Protein AF-A0A7C5HQX7-F1 (afdb_monomer)

Secondary structure (DSSP, 8-state):
-EEEEEEEESSSSEEEEEEEEE---S--SSSS----EEEEEEEEEE-SSEEEEEEEEEEE-TT--S---EEEEEEEE---

Sequence (80 aa):
MGMLGYRIDVSKKHSLFAELIHTSSALDLSEEEDLTGYMCFGLRFRGDTISWEIGGFRPYASDTSELLFFPIIKATVMLK

Mean predicted aligned error: 8.69 Å

Nearest PDB structures (foldseek):
  4pn0-assembly2_C  TM=4.991E-01  e=3.513E+00  Schizosaccharomyces pombe
  4xzv-assembly2_D  TM=2.825E-01  e=8.065E+00  Homo sapiens

pLDDT: mean 79.43, std 16.25, range [44.72, 96.31]

Solvent-accessible surface area (backbone atoms only — not comparable to full-atom values): 4676 Å² total; per-residue (Å²): 109,53,74,54,74,50,73,47,73,81,48,100,42,36,30,43,40,40,34,44,38,41,50,77,59,97,72,73,88,53,102,57,96,59,74,39,31,36,39,34,41,36,42,33,42,50,56,94,51,44,30,40,37,44,35,33,38,27,74,44,46,93,80,64,86,64,93,61,72,45,80,44,78,47,80,45,75,56,81,132

Structure (mmCIF, N/CA/C/O backbone):
data_AF-A0A7C5HQX7-F1
#
_entry.id   AF-A0A7C5HQX7-F1
#
loop_
_atom_site.group_PDB
_atom_site.id
_atom_site.type_symbol
_atom_site.label_atom_id
_atom_site.label_alt_id
_atom_site.label_comp_id
_atom_site.label_asym_id
_atom_site.label_entity_id
_atom_site.label_seq_id
_atom_site.pdbx_PDB_ins_code
_atom_site.Cartn_x
_atom_site.Cartn_y
_atom_site.Cartn_z
_atom_site.occupancy
_atom_site.B_iso_or_equiv
_atom_site.auth_seq_id
_atom_site.auth_comp_id
_atom_site.auth_asym_id
_atom_site.auth_atom_id
_atom_site.pdbx_PDB_model_num
ATOM 1 N N . MET A 1 1 ? 15.861 -10.451 -6.087 1.00 58.28 1 MET A N 1
ATOM 2 C CA . MET A 1 1 ? 14.555 -9.796 -5.849 1.00 58.28 1 MET A CA 1
ATOM 3 C C . MET A 1 1 ? 14.664 -8.927 -4.607 1.00 58.28 1 MET A C 1
ATOM 5 O O . MET A 1 1 ? 14.968 -9.452 -3.542 1.00 58.28 1 MET A O 1
ATOM 9 N N . GLY A 1 2 ? 14.510 -7.612 -4.758 1.00 68.44 2 GLY A N 1
ATOM 10 C CA . GLY A 1 2 ? 14.634 -6.637 -3.669 1.00 68.44 2 GLY A CA 1
ATOM 11 C C . GLY A 1 2 ? 13.379 -5.777 -3.581 1.00 68.44 2 GLY A C 1
ATOM 12 O O . GLY A 1 2 ? 12.794 -5.443 -4.607 1.00 68.44 2 GLY A O 1
ATOM 13 N N . MET A 1 3 ? 12.949 -5.439 -2.368 1.00 79.38 3 MET A N 1
ATOM 14 C CA . MET A 1 3 ? 11.779 -4.595 -2.131 1.00 79.38 3 MET A CA 1
ATOM 15 C C . MET A 1 3 ? 12.151 -3.491 -1.149 1.00 79.38 3 MET A C 1
ATOM 17 O O . MET A 1 3 ? 12.644 -3.775 -0.058 1.00 79.38 3 MET A O 1
ATOM 21 N N . LEU A 1 4 ? 11.896 -2.243 -1.536 1.00 86.88 4 LEU A N 1
ATOM 22 C CA . LEU A 1 4 ? 12.036 -1.074 -0.681 1.00 86.88 4 LEU A CA 1
ATOM 23 C C . LEU A 1 4 ? 10.668 -0.419 -0.526 1.00 86.88 4 LEU A C 1
ATOM 25 O O . LEU A 1 4 ? 10.095 0.068 -1.493 1.00 86.88 4 LEU A O 1
ATOM 29 N N . GLY A 1 5 ? 10.144 -0.408 0.694 1.00 89.50 5 GLY A N 1
ATOM 30 C CA . GLY A 1 5 ? 8.856 0.200 1.009 1.00 89.50 5 GLY A CA 1
ATOM 31 C C . GLY A 1 5 ? 9.003 1.346 1.996 1.00 89.50 5 GLY A C 1
ATOM 32 O O . GLY A 1 5 ? 9.808 1.277 2.924 1.00 89.50 5 GLY A O 1
ATOM 33 N N . TYR A 1 6 ? 8.185 2.379 1.826 1.00 92.62 6 TYR A N 1
ATOM 34 C CA . TYR A 1 6 ? 8.003 3.439 2.804 1.00 92.62 6 TYR A CA 1
ATOM 35 C C . TYR A 1 6 ? 6.522 3.629 3.120 1.00 92.62 6 TYR A C 1
ATOM 37 O O . TYR A 1 6 ? 5.661 3.572 2.240 1.00 92.62 6 TYR A O 1
ATOM 45 N N . ARG A 1 7 ? 6.221 3.868 4.398 1.00 93.69 7 ARG A N 1
ATOM 46 C CA . ARG A 1 7 ? 4.865 4.130 4.878 1.00 93.69 7 ARG A CA 1
ATOM 47 C C . ARG A 1 7 ? 4.870 5.322 5.817 1.00 93.69 7 ARG A C 1
ATOM 49 O O . ARG A 1 7 ? 5.655 5.361 6.760 1.00 93.69 7 ARG A O 1
ATOM 56 N N . ILE A 1 8 ? 3.943 6.243 5.587 1.00 95.69 8 ILE A N 1
ATOM 57 C CA . ILE A 1 8 ? 3.680 7.374 6.474 1.00 95.69 8 ILE A CA 1
ATOM 58 C C . ILE A 1 8 ? 2.315 7.166 7.112 1.00 95.69 8 ILE A C 1
ATOM 60 O O . ILE A 1 8 ? 1.298 7.093 6.421 1.00 95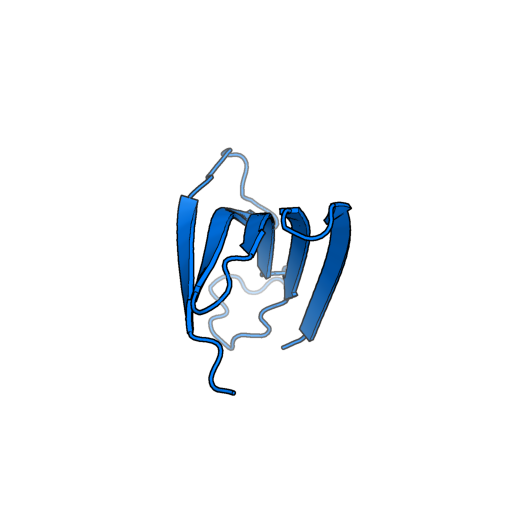.69 8 ILE A O 1
ATOM 64 N N . ASP A 1 9 ? 2.288 7.100 8.438 1.00 95.81 9 ASP A N 1
ATOM 65 C CA . ASP A 1 9 ? 1.047 7.042 9.199 1.00 95.81 9 ASP A CA 1
ATOM 66 C C . ASP A 1 9 ? 0.519 8.474 9.385 1.00 95.81 9 ASP A C 1
ATOM 68 O O . ASP A 1 9 ? 1.039 9.253 10.179 1.00 95.81 9 ASP A O 1
ATOM 72 N N . VAL A 1 10 ? -0.510 8.834 8.613 1.00 94.44 10 VAL A N 1
ATO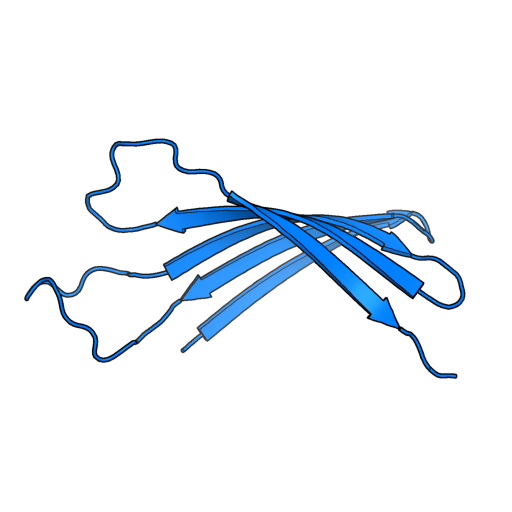M 73 C CA . VAL A 1 10 ? -1.140 10.170 8.645 1.00 94.44 10 VAL A CA 1
ATOM 74 C C . VAL A 1 10 ? -2.090 10.289 9.841 1.00 94.44 10 VAL A C 1
ATOM 76 O O . VAL A 1 10 ? -2.330 11.369 10.373 1.00 94.44 10 VAL A O 1
ATOM 79 N N . SER A 1 11 ? -2.650 9.162 10.289 1.00 94.50 11 SER A N 1
ATOM 80 C CA . SER A 1 11 ? -3.466 9.068 11.500 1.00 94.50 11 SER A CA 1
ATOM 81 C C . SER A 1 11 ? -3.422 7.648 12.072 1.00 94.50 11 SER A C 1
ATOM 83 O O . SER A 1 11 ? -2.890 6.732 11.452 1.00 94.50 11 SER A O 1
ATOM 85 N N . LYS A 1 12 ? -4.084 7.414 13.215 1.00 90.56 12 LYS A N 1
ATOM 86 C CA . LYS A 1 12 ? -4.223 6.064 13.800 1.00 90.56 12 LYS A CA 1
ATOM 87 C C . LYS A 1 12 ? -4.891 5.042 12.864 1.00 90.56 12 LYS A C 1
ATOM 89 O O . LYS A 1 12 ? -4.696 3.843 13.050 1.00 90.56 12 LYS A O 1
ATOM 94 N N . LYS A 1 13 ? -5.703 5.503 11.904 1.00 93.81 13 LYS A N 1
ATOM 95 C CA . LYS A 1 13 ? -6.492 4.647 11.001 1.00 93.81 13 LYS A CA 1
ATOM 96 C C . LYS A 1 13 ? -6.111 4.770 9.525 1.00 93.81 13 LYS A C 1
ATOM 98 O O . LYS A 1 13 ? -6.624 3.995 8.726 1.00 93.81 13 LYS A O 1
ATOM 103 N N . HIS A 1 14 ? -5.232 5.7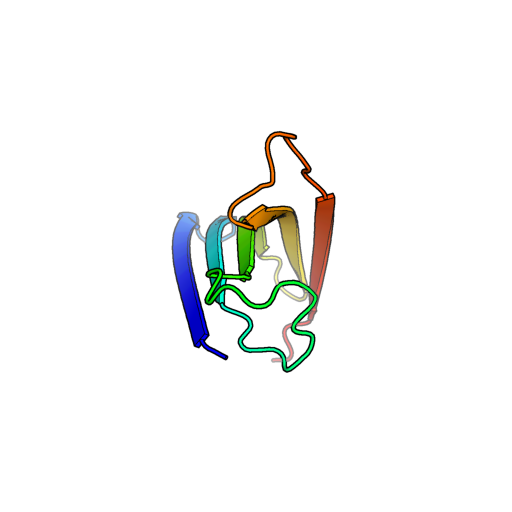02 9.161 1.00 95.31 14 HIS A N 1
ATOM 104 C CA . HIS A 1 14 ? -4.909 5.988 7.763 1.00 95.31 14 HIS A CA 1
ATOM 105 C C . HIS A 1 14 ? -3.407 6.106 7.561 1.00 95.31 14 HIS A C 1
ATOM 107 O O . HIS A 1 14 ? -2.749 6.853 8.292 1.00 95.31 14 HIS A O 1
ATOM 113 N N . SER A 1 15 ? -2.904 5.440 6.527 1.00 96.31 15 SER A N 1
ATOM 114 C CA . SER A 1 15 ? -1.500 5.511 6.133 1.00 96.31 15 SER A CA 1
ATOM 115 C C . SER A 1 15 ? -1.373 5.671 4.624 1.00 96.31 15 SER A C 1
ATOM 117 O O . SER A 1 15 ? -2.160 5.106 3.869 1.00 96.31 15 SER A O 1
ATOM 119 N N . LEU A 1 16 ? -0.360 6.410 4.191 1.00 95.31 16 LEU A N 1
ATOM 120 C CA . LEU A 1 16 ? 0.106 6.428 2.809 1.00 95.31 16 LEU A CA 1
ATOM 121 C C . LEU A 1 16 ? 1.254 5.433 2.676 1.00 95.31 16 LEU A C 1
ATOM 123 O O . LEU A 1 16 ? 2.101 5.367 3.569 1.00 95.31 16 LEU A O 1
ATOM 127 N N . PHE A 1 17 ? 1.296 4.678 1.584 1.00 92.75 17 PHE A N 1
ATOM 128 C CA . PHE A 1 17 ? 2.403 3.770 1.296 1.00 92.75 17 PHE A CA 1
ATOM 129 C C . PHE A 1 17 ? 2.927 3.962 -0.124 1.00 92.75 17 PHE A C 1
ATOM 131 O O . PHE A 1 17 ? 2.173 4.305 -1.037 1.00 92.75 17 PHE A O 1
ATOM 138 N N . ALA A 1 18 ? 4.224 3.721 -0.281 1.00 91.50 18 ALA A N 1
ATOM 139 C CA . ALA A 1 18 ? 4.903 3.603 -1.558 1.00 91.50 18 ALA A CA 1
ATOM 140 C C . ALA A 1 18 ? 5.895 2.439 -1.477 1.00 91.50 18 ALA A C 1
ATOM 142 O O . ALA A 1 18 ? 6.661 2.344 -0.519 1.00 91.50 18 ALA A O 1
ATOM 143 N N . GLU A 1 19 ? 5.880 1.549 -2.460 1.00 88.81 19 GLU A N 1
ATOM 144 C CA . GLU A 1 19 ? 6.745 0.373 -2.520 1.00 88.81 19 GLU A CA 1
ATOM 145 C C . GLU A 1 19 ? 7.410 0.306 -3.890 1.00 88.81 19 GLU A C 1
ATOM 147 O O . GLU A 1 19 ? 6.750 0.398 -4.919 1.00 88.81 19 GLU A O 1
ATOM 152 N N . LEU A 1 20 ? 8.726 0.146 -3.900 1.00 86.31 20 LEU A N 1
ATOM 153 C CA . LEU A 1 20 ? 9.527 -0.129 -5.078 1.00 86.31 20 LEU A CA 1
ATOM 154 C C . LEU A 1 20 ? 9.933 -1.598 -5.027 1.00 86.31 20 LEU A C 1
ATOM 156 O O . LEU A 1 20 ? 10.622 -2.026 -4.097 1.00 86.31 20 LEU A O 1
ATOM 160 N N . ILE A 1 21 ? 9.502 -2.373 -6.016 1.00 85.19 21 ILE A N 1
ATOM 161 C CA . ILE A 1 21 ? 9.811 -3.795 -6.109 1.00 85.19 21 ILE A CA 1
ATOM 162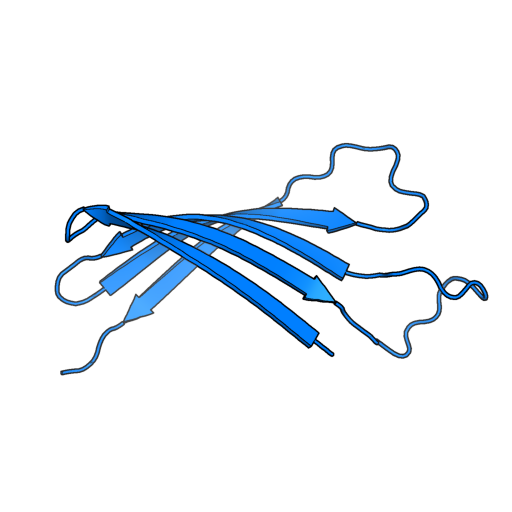 C C . ILE A 1 21 ? 10.654 -4.020 -7.352 1.00 85.19 21 ILE A C 1
ATOM 164 O O . ILE A 1 21 ? 10.206 -3.799 -8.475 1.00 85.19 21 ILE A O 1
ATOM 168 N N . HIS A 1 22 ? 11.879 -4.488 -7.128 1.00 81.69 22 HIS A N 1
ATOM 169 C CA . HIS A 1 22 ? 12.794 -4.880 -8.182 1.00 81.69 22 HIS A CA 1
ATOM 170 C C . HIS A 1 22 ? 12.737 -6.394 -8.383 1.00 81.69 22 HIS A C 1
ATOM 172 O O . HIS A 1 22 ? 13.059 -7.192 -7.485 1.00 81.69 22 HIS A O 1
ATOM 178 N N . THR A 1 23 ? 12.328 -6.788 -9.584 1.00 71.62 23 THR A N 1
ATOM 179 C CA . THR A 1 23 ? 12.200 -8.184 -9.976 1.00 71.62 23 THR A CA 1
ATOM 180 C C . THR A 1 23 ? 13.391 -8.576 -10.830 1.00 71.62 23 THR A C 1
ATOM 182 O O . THR A 1 23 ? 13.430 -8.302 -12.0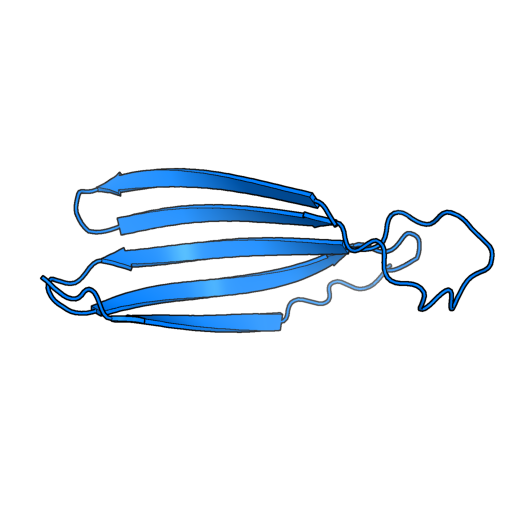17 1.00 71.62 23 THR A O 1
ATOM 185 N N . SER A 1 24 ? 14.342 -9.287 -10.236 1.00 61.38 24 SER A N 1
ATOM 186 C CA . SER A 1 24 ? 15.333 -10.054 -10.989 1.00 61.38 24 SER A CA 1
ATOM 187 C C . SER A 1 24 ? 14.665 -11.366 -11.419 1.00 61.38 24 SER A C 1
ATOM 189 O O . SER A 1 24 ? 14.785 -12.368 -10.709 1.00 61.38 24 SER A O 1
ATOM 191 N N . SER A 1 25 ? 13.834 -11.359 -12.458 1.00 52.94 25 SER A N 1
ATOM 192 C CA . SER A 1 25 ? 13.278 -12.611 -12.982 1.00 52.94 25 SER A CA 1
ATOM 193 C C . SER A 1 25 ? 13.988 -12.973 -14.271 1.00 52.94 25 SER A C 1
ATOM 195 O O . SER A 1 25 ? 14.136 -12.125 -15.137 1.00 52.94 25 SER A O 1
ATOM 197 N N . ALA A 1 26 ? 14.370 -14.245 -14.384 1.00 47.81 26 ALA A N 1
ATOM 198 C CA . ALA A 1 26 ? 14.980 -14.911 -15.537 1.00 47.81 26 ALA A CA 1
ATOM 199 C C . ALA A 1 26 ? 14.075 -14.967 -16.795 1.00 47.81 26 ALA A C 1
ATOM 201 O O . ALA A 1 26 ? 14.188 -15.873 -17.615 1.00 47.81 26 ALA A O 1
ATOM 202 N N . LEU A 1 27 ? 13.136 -14.029 -16.912 1.00 47.50 27 LEU A N 1
ATOM 203 C CA . LEU A 1 27 ? 12.371 -13.718 -18.110 1.00 47.50 27 LEU A CA 1
ATOM 204 C C . LEU A 1 27 ? 13.056 -12.516 -18.773 1.00 47.50 27 LEU A C 1
ATOM 206 O O . LEU A 1 27 ? 12.475 -11.437 -18.864 1.00 47.50 27 LEU A O 1
ATOM 210 N N . ASP A 1 28 ? 14.309 -12.724 -19.188 1.00 44.72 28 ASP A N 1
ATOM 211 C CA . ASP A 1 28 ? 14.975 -11.891 -20.189 1.00 44.72 28 ASP A CA 1
ATOM 212 C C . ASP A 1 28 ? 14.121 -11.954 -21.461 1.00 44.72 28 ASP A C 1
ATOM 214 O O . ASP A 1 28 ? 14.172 -12.918 -22.225 1.00 44.72 28 ASP A O 1
ATOM 218 N N . LEU A 1 29 ? 13.265 -10.955 -21.658 1.00 50.75 29 LEU A N 1
ATOM 219 C CA . LEU A 1 29 ? 12.674 -10.668 -22.967 1.00 50.75 29 LEU A CA 1
ATOM 220 C C . LEU A 1 29 ? 13.394 -9.507 -23.672 1.00 50.75 29 LEU A C 1
ATOM 222 O O . LEU A 1 29 ? 13.004 -9.141 -24.778 1.00 50.75 29 LEU A O 1
ATOM 226 N N . SER A 1 30 ? 14.472 -8.986 -23.085 1.00 45.91 30 SER A N 1
ATOM 227 C CA . SER A 1 30 ? 15.453 -8.124 -23.742 1.00 45.91 30 SER A CA 1
ATOM 228 C C . SER A 1 30 ? 16.847 -8.464 -23.208 1.00 45.91 30 SER A C 1
ATOM 230 O O . SER A 1 30 ? 17.036 -8.602 -22.008 1.00 45.91 30 SER A O 1
ATOM 232 N N . GLU A 1 31 ? 17.819 -8.635 -24.107 1.00 47.75 31 GLU A N 1
ATOM 233 C CA . GLU A 1 31 ? 19.238 -8.916 -23.804 1.00 47.75 31 GLU A CA 1
ATOM 234 C C . GLU A 1 31 ? 19.985 -7.707 -23.198 1.00 47.75 31 GLU A C 1
ATOM 236 O O . GLU A 1 31 ? 21.215 -7.672 -23.172 1.00 47.75 31 GLU A O 1
ATOM 241 N N . GLU A 1 32 ? 19.259 -6.700 -22.720 1.00 49.19 32 GLU A N 1
ATOM 242 C CA . GLU A 1 32 ? 19.820 -5.532 -22.052 1.00 49.19 32 GLU A CA 1
ATOM 243 C C . GLU A 1 32 ? 19.500 -5.644 -20.562 1.00 49.19 32 GLU A C 1
ATOM 245 O O . GLU A 1 32 ? 18.410 -6.075 -20.196 1.00 49.19 32 GLU A O 1
ATOM 250 N N . GLU A 1 33 ? 20.460 -5.301 -19.698 1.00 49.88 33 GLU A N 1
ATOM 251 C CA . GLU A 1 33 ? 20.348 -5.295 -18.230 1.00 49.88 33 GLU A CA 1
ATOM 252 C C . GLU A 1 33 ? 19.336 -4.236 -17.741 1.00 49.88 33 GLU A C 1
ATOM 254 O O . GLU A 1 33 ? 19.645 -3.329 -16.966 1.00 49.88 33 GLU A O 1
ATOM 259 N N . ASP A 1 34 ? 18.104 -4.321 -18.225 1.00 54.09 34 ASP A N 1
ATOM 260 C CA . ASP A 1 34 ? 17.041 -3.390 -17.949 1.00 54.09 34 ASP A CA 1
ATOM 261 C C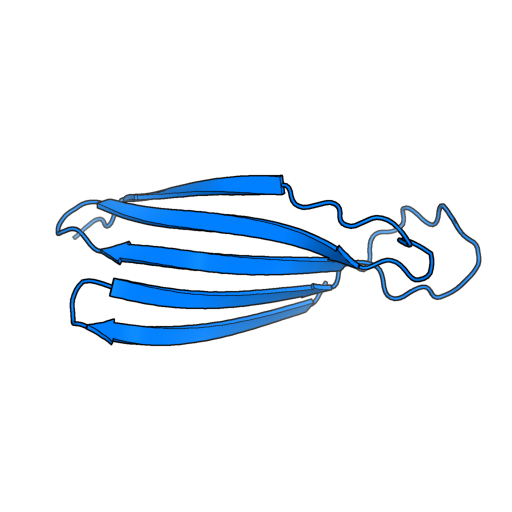 . ASP A 1 34 ? 16.554 -3.618 -16.523 1.00 54.09 34 ASP A C 1
ATOM 263 O O . ASP A 1 34 ? 16.123 -4.707 -16.128 1.00 54.09 34 ASP A O 1
ATOM 267 N N . LEU A 1 35 ? 16.619 -2.554 -15.725 1.00 55.81 35 LEU A N 1
ATOM 268 C CA . LEU A 1 35 ? 16.040 -2.487 -14.390 1.00 55.81 35 LEU A CA 1
ATOM 269 C C . LEU A 1 35 ? 14.525 -2.702 -14.488 1.00 55.81 35 LEU A C 1
ATOM 271 O O . LEU A 1 35 ? 13.751 -1.751 -14.555 1.00 55.81 35 LEU A O 1
ATOM 275 N N . THR A 1 36 ? 14.100 -3.960 -14.468 1.00 70.81 36 THR A N 1
ATOM 276 C CA . THR A 1 36 ? 12.692 -4.341 -14.497 1.00 70.81 36 THR A CA 1
ATOM 277 C C . THR A 1 36 ? 12.130 -4.400 -13.080 1.00 70.81 36 THR A C 1
ATOM 279 O O . THR A 1 36 ? 12.749 -4.880 -12.117 1.00 70.81 36 THR A O 1
ATOM 282 N N . GLY A 1 37 ? 10.938 -3.841 -12.915 1.00 79.19 37 GLY A N 1
ATOM 283 C CA . GLY A 1 37 ? 10.258 -3.812 -11.632 1.00 79.19 37 GLY A CA 1
ATOM 284 C C . GLY A 1 37 ? 8.936 -3.070 -11.693 1.00 79.19 37 GLY A C 1
ATOM 285 O O . GLY A 1 37 ? 8.439 -2.695 -12.756 1.00 79.19 37 GLY A O 1
ATOM 286 N N . TYR A 1 38 ? 8.344 -2.859 -10.525 1.00 83.56 38 TYR A N 1
ATOM 287 C CA . TYR A 1 38 ? 7.117 -2.089 -10.394 1.00 83.56 38 TYR A CA 1
ATOM 288 C C . TYR A 1 38 ? 7.132 -1.212 -9.144 1.00 83.56 38 TYR A C 1
ATOM 290 O O . TYR A 1 38 ? 7.687 -1.563 -8.103 1.00 83.56 38 TYR A O 1
ATOM 298 N N . MET A 1 39 ? 6.522 -0.037 -9.276 1.00 87.00 39 MET A N 1
ATOM 299 C CA . MET A 1 39 ? 6.256 0.893 -8.186 1.00 87.00 39 MET A CA 1
ATOM 300 C C . MET A 1 39 ? 4.788 0.798 -7.799 1.00 87.00 39 MET A C 1
ATOM 302 O O . MET A 1 39 ? 3.924 0.9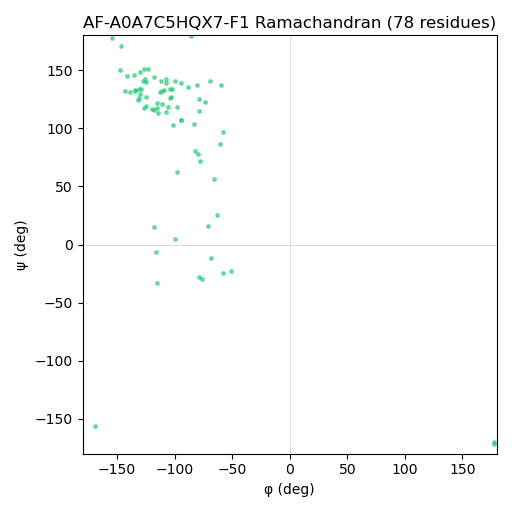78 -8.653 1.00 87.00 39 MET A O 1
ATOM 306 N N . CYS A 1 40 ? 4.502 0.576 -6.525 1.00 89.00 40 CYS A N 1
ATOM 307 C CA . CYS A 1 40 ? 3.165 0.619 -5.950 1.00 89.00 40 CYS A CA 1
ATOM 308 C C . CYS A 1 40 ? 3.019 1.870 -5.090 1.00 89.00 40 CYS A C 1
ATOM 310 O O . CYS A 1 40 ? 3.936 2.232 -4.357 1.00 89.00 40 CYS A O 1
ATOM 312 N N . PHE A 1 41 ? 1.854 2.501 -5.114 1.00 91.56 41 PHE A N 1
ATOM 313 C CA . PHE A 1 41 ? 1.514 3.548 -4.157 1.00 91.56 41 PHE A CA 1
ATOM 314 C C . PHE A 1 41 ? 0.023 3.538 -3.859 1.00 91.56 41 PHE A C 1
ATOM 316 O O . PHE A 1 41 ? -0.800 3.171 -4.701 1.00 91.56 41 PHE A O 1
ATOM 323 N N . GLY A 1 42 ? -0.338 3.948 -2.648 1.00 93.12 42 GLY A N 1
ATOM 324 C CA . GLY A 1 42 ? -1.733 3.942 -2.249 1.00 93.12 42 GLY A CA 1
ATOM 325 C C . GLY A 1 42 ? -1.995 4.380 -0.821 1.00 93.12 42 GLY A C 1
ATOM 326 O O . GLY A 1 42 ? -1.132 4.890 -0.102 1.00 93.12 42 GLY A O 1
ATOM 327 N N . LEU A 1 43 ? -3.244 4.164 -0.431 1.00 94.69 43 LEU A N 1
ATOM 328 C CA . LEU A 1 43 ? -3.795 4.449 0.879 1.00 94.69 43 LEU A CA 1
ATOM 329 C C . LEU A 1 43 ? -4.129 3.149 1.595 1.00 94.69 43 LEU A C 1
ATOM 331 O O . LEU A 1 43 ? -4.678 2.209 1.020 1.00 94.69 43 LEU A O 1
ATOM 335 N N . ARG A 1 44 ? -3.850 3.130 2.891 1.00 94.50 44 ARG A N 1
ATOM 336 C CA . ARG A 1 44 ? -4.258 2.073 3.800 1.00 94.50 44 ARG A CA 1
ATOM 337 C C . ARG A 1 44 ? -5.280 2.601 4.793 1.00 94.50 44 ARG A C 1
ATOM 339 O O . ARG A 1 44 ? -5.030 3.595 5.471 1.00 94.50 44 ARG A O 1
ATOM 346 N N . PHE A 1 45 ? -6.372 1.864 4.943 1.00 95.50 45 PHE A N 1
ATOM 347 C CA . PHE A 1 45 ? -7.401 2.044 5.957 1.00 95.50 45 PHE A CA 1
ATOM 348 C C . PHE A 1 45 ? -7.286 0.918 6.981 1.00 95.50 45 PHE A C 1
ATOM 350 O O . PHE A 1 45 ? -7.495 -0.253 6.665 1.00 95.50 45 PHE A O 1
ATOM 357 N N . ARG A 1 46 ? -6.935 1.253 8.221 1.00 93.06 46 ARG A N 1
ATOM 358 C CA . ARG A 1 46 ? -6.831 0.299 9.326 1.00 93.06 46 ARG A CA 1
ATOM 359 C C . ARG A 1 46 ? -8.143 0.273 10.110 1.00 93.06 46 ARG A C 1
ATOM 361 O O . ARG A 1 46 ? -8.447 1.208 10.850 1.00 93.06 46 ARG A O 1
ATOM 368 N N . GLY A 1 47 ? -8.902 -0.807 9.949 1.00 90.19 47 GLY A N 1
ATOM 369 C CA . GLY A 1 47 ? -9.985 -1.182 10.857 1.00 90.19 47 GLY A CA 1
ATOM 370 C C . GLY A 1 47 ? -9.468 -2.004 12.039 1.00 90.19 47 GLY A C 1
ATOM 371 O O . GLY A 1 47 ? -8.277 -2.299 12.124 1.00 90.19 47 GLY A O 1
ATOM 372 N N . ASP A 1 48 ? -10.366 -2.394 12.941 1.00 90.00 48 ASP A N 1
ATOM 373 C CA . ASP A 1 48 ? -9.995 -3.153 14.145 1.00 90.00 48 ASP A CA 1
ATOM 374 C C . ASP A 1 48 ? -9.694 -4.631 13.839 1.00 90.00 48 ASP A C 1
ATOM 376 O O . ASP A 1 48 ? -8.851 -5.243 14.489 1.00 90.00 48 ASP A O 1
ATOM 380 N N . THR A 1 49 ? -10.338 -5.188 12.808 1.00 91.94 49 THR A N 1
ATOM 381 C CA . THR A 1 49 ? -10.179 -6.593 12.382 1.00 91.94 49 THR A CA 1
ATOM 382 C C . THR A 1 49 ? -9.564 -6.720 10.992 1.00 91.94 49 THR A C 1
ATOM 384 O O . THR A 1 49 ? -8.826 -7.663 10.722 1.00 91.94 49 THR A O 1
ATOM 387 N N . ILE A 1 50 ? -9.844 -5.775 10.093 1.00 93.88 50 ILE A N 1
ATOM 388 C CA . ILE A 1 50 ? -9.387 -5.819 8.700 1.00 93.88 50 ILE A CA 1
ATOM 389 C C . ILE A 1 50 ? -8.714 -4.494 8.359 1.00 93.88 50 ILE A C 1
ATOM 391 O O . ILE A 1 50 ? -9.237 -3.421 8.659 1.00 93.88 50 ILE A O 1
ATOM 395 N N . SER A 1 51 ? -7.549 -4.575 7.726 1.00 93.75 51 SER A N 1
ATOM 396 C CA . SER A 1 51 ? -6.915 -3.451 7.042 1.00 93.75 51 SER A CA 1
ATOM 397 C C . SER A 1 51 ? -7.126 -3.574 5.538 1.00 93.75 51 SER A C 1
ATOM 399 O O . SER A 1 51 ? -6.887 -4.639 4.976 1.00 93.75 51 SER A O 1
ATOM 401 N N . TRP A 1 52 ? -7.521 -2.482 4.898 1.00 94.69 52 TRP A N 1
ATOM 402 C CA . TRP A 1 52 ? -7.680 -2.387 3.450 1.00 94.69 52 TRP A CA 1
ATOM 403 C C . TRP A 1 52 ? -6.586 -1.506 2.867 1.00 94.69 52 TRP A C 1
ATOM 405 O O . TRP A 1 52 ? -6.339 -0.418 3.376 1.00 94.69 52 TRP A O 1
ATOM 415 N N . GLU A 1 53 ? -5.947 -1.964 1.803 1.00 93.81 53 GLU A N 1
ATOM 416 C CA . GLU A 1 53 ? -4.970 -1.222 1.013 1.00 93.81 53 GLU A CA 1
ATOM 417 C C . GLU A 1 53 ? -5.564 -1.030 -0.380 1.00 93.81 53 GLU A C 1
ATOM 419 O O . GLU A 1 53 ? -5.933 -2.000 -1.041 1.00 93.81 53 GLU A O 1
ATOM 424 N N . ILE A 1 54 ? -5.703 0.227 -0.793 1.00 93.62 54 ILE A N 1
ATOM 425 C CA . ILE A 1 54 ? -6.225 0.619 -2.099 1.00 93.62 54 ILE A CA 1
ATOM 426 C C . ILE A 1 54 ? -5.180 1.516 -2.741 1.00 93.62 54 ILE A C 1
ATOM 428 O O . ILE A 1 54 ? -4.747 2.504 -2.147 1.00 93.62 54 ILE A O 1
ATOM 432 N N . GLY A 1 55 ? -4.776 1.185 -3.954 1.00 91.38 55 GLY A N 1
ATOM 433 C CA . GLY A 1 55 ? -3.756 1.942 -4.656 1.00 91.38 55 GLY A CA 1
ATOM 434 C C . GLY A 1 55 ? -3.671 1.532 -6.106 1.00 91.38 55 GLY A C 1
ATOM 435 O O . GLY A 1 55 ? -4.610 0.970 -6.667 1.00 91.38 55 GLY A O 1
ATOM 436 N N . GLY A 1 56 ? -2.513 1.765 -6.693 1.00 88.75 56 GLY A N 1
ATOM 437 C CA . GLY A 1 56 ? -2.159 1.110 -7.936 1.00 88.75 56 GLY A CA 1
ATOM 438 C C . GLY A 1 56 ? -0.677 0.847 -8.020 1.00 88.75 56 GLY A C 1
ATOM 439 O O . GLY A 1 56 ? 0.106 1.313 -7.187 1.00 88.75 56 GLY A O 1
ATOM 440 N N . PHE A 1 57 ? -0.311 0.080 -9.035 1.00 86.38 57 PHE A N 1
ATOM 441 C CA . PHE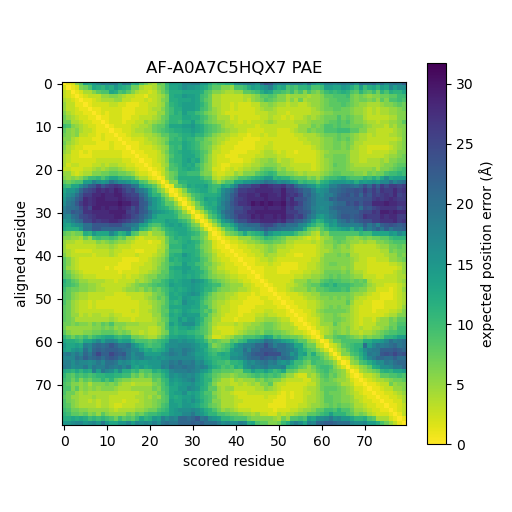 A 1 57 ? 1.076 -0.114 -9.402 1.00 86.38 57 PHE A CA 1
ATOM 442 C C . PHE A 1 57 ? 1.318 0.281 -10.849 1.00 86.38 57 PHE A C 1
ATOM 444 O O . PHE A 1 57 ? 0.437 0.194 -11.710 1.00 86.38 57 PHE A O 1
ATOM 451 N N . ARG A 1 58 ? 2.548 0.716 -11.089 1.00 83.25 58 ARG A N 1
ATOM 452 C CA . ARG A 1 58 ? 3.090 1.043 -12.394 1.00 83.25 58 ARG A CA 1
ATOM 453 C C . ARG A 1 58 ? 4.364 0.224 -12.600 1.00 83.25 58 ARG A C 1
ATOM 455 O O . ARG A 1 58 ? 5.304 0.392 -11.818 1.00 83.25 58 ARG A O 1
ATOM 462 N N . PRO A 1 59 ? 4.422 -0.637 -13.626 1.00 80.31 59 PRO A N 1
ATOM 463 C CA . PRO A 1 59 ? 5.682 -1.203 -14.082 1.00 80.31 59 PRO A CA 1
ATOM 464 C C . PRO A 1 59 ? 6.623 -0.076 -14.511 1.00 80.31 59 PRO A C 1
ATOM 466 O O . PRO A 1 59 ? 6.190 0.873 -15.165 1.00 80.31 59 PRO A O 1
ATOM 469 N N . TYR A 1 60 ? 7.894 -0.167 -14.143 1.00 74.25 60 TYR A N 1
ATOM 470 C CA . TYR A 1 60 ? 8.936 0.635 -14.765 1.00 74.25 60 TYR A CA 1
ATOM 471 C C . TYR A 1 60 ? 9.855 -0.335 -15.504 1.00 74.25 60 TYR A C 1
ATOM 473 O O . TYR A 1 60 ? 10.478 -1.213 -14.912 1.00 74.25 60 TYR A O 1
ATOM 481 N N . ALA A 1 61 ? 9.838 -0.217 -16.823 1.00 68.31 61 ALA A N 1
ATOM 482 C CA . ALA A 1 61 ? 10.802 -0.818 -17.729 1.00 68.31 61 ALA A CA 1
ATOM 483 C C . ALA A 1 61 ? 11.346 0.307 -18.611 1.00 68.31 61 ALA A C 1
ATOM 485 O O . ALA A 1 61 ? 10.626 1.288 -18.854 1.00 68.31 61 ALA A O 1
ATOM 486 N N . SER A 1 62 ? 12.588 0.162 -19.068 1.00 59.12 62 SER A N 1
ATOM 487 C CA . SER A 1 62 ? 13.364 1.171 -19.801 1.00 59.12 62 SER A CA 1
ATOM 488 C C . SER A 1 62 ? 12.622 1.780 -2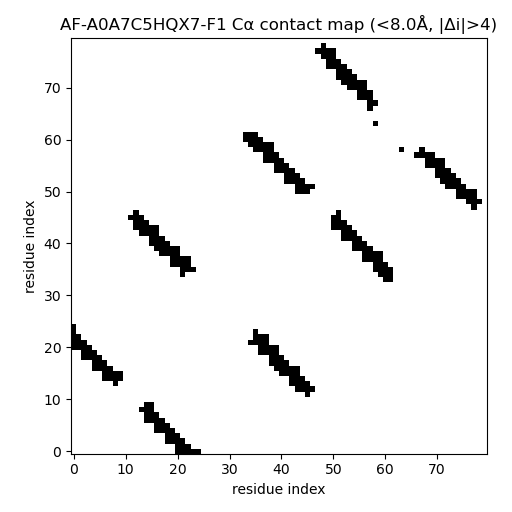0.997 1.00 59.12 62 SER A C 1
ATOM 490 O O . SER A 1 62 ? 12.880 2.929 -21.342 1.00 59.12 62 SER A O 1
ATOM 492 N N . ASP A 1 63 ? 11.627 1.069 -21.541 1.00 61.09 63 ASP A N 1
ATOM 493 C CA . ASP A 1 63 ? 10.898 1.448 -22.756 1.00 61.09 63 ASP A CA 1
ATOM 494 C C . ASP A 1 63 ? 9.383 1.695 -22.575 1.00 61.09 63 ASP A C 1
ATOM 496 O O . ASP A 1 63 ? 8.610 1.775 -23.532 1.00 61.09 63 ASP A O 1
ATOM 500 N N . THR A 1 64 ? 8.905 1.845 -21.334 1.00 58.53 64 THR A N 1
ATOM 501 C CA . THR A 1 64 ? 7.475 2.124 -21.080 1.00 58.53 64 THR A CA 1
ATOM 502 C C . THR A 1 64 ? 7.143 3.612 -21.245 1.00 58.53 64 THR A C 1
ATOM 504 O O . THR A 1 64 ? 7.017 4.363 -20.276 1.00 58.53 64 THR A O 1
ATOM 507 N N . SER A 1 65 ? 6.976 4.037 -22.503 1.00 56.47 65 SER A N 1
ATOM 508 C CA . SER A 1 65 ? 6.501 5.381 -22.888 1.00 56.47 65 SER A CA 1
ATOM 509 C C . SER A 1 65 ? 5.025 5.648 -22.537 1.00 56.47 65 SER A C 1
ATOM 511 O O . SER A 1 65 ? 4.576 6.795 -22.555 1.00 56.47 65 SER A O 1
ATOM 513 N N . GLU A 1 66 ? 4.275 4.611 -22.154 1.00 61.47 66 GLU A N 1
ATOM 514 C CA . GLU A 1 66 ? 2.854 4.693 -21.816 1.00 61.47 66 GLU A CA 1
ATOM 515 C C . GLU A 1 66 ? 2.606 4.742 -20.297 1.00 61.47 66 GLU A C 1
ATOM 517 O O . GLU A 1 66 ? 3.244 4.050 -19.495 1.00 61.47 66 GLU A O 1
ATOM 522 N N . LEU A 1 67 ? 1.635 5.563 -19.881 1.00 58.09 67 LEU A N 1
ATOM 523 C CA . LEU A 1 67 ? 1.203 5.686 -18.487 1.00 58.09 67 LEU A CA 1
ATOM 524 C C . LEU A 1 67 ? 0.289 4.505 -18.099 1.00 58.09 67 LEU A C 1
ATOM 526 O O . LEU A 1 67 ? -0.920 4.661 -17.948 1.00 58.09 67 LEU A O 1
ATOM 530 N N . LEU A 1 68 ? 0.864 3.311 -17.947 1.00 66.88 68 LEU A N 1
ATOM 531 C CA . LEU A 1 68 ? 0.150 2.127 -17.460 1.00 66.88 68 LEU A CA 1
ATOM 532 C C . LEU A 1 68 ? -0.005 2.189 -15.931 1.00 66.88 68 LEU A C 1
ATOM 534 O O . LEU A 1 68 ? 0.979 2.142 -15.191 1.00 66.88 68 LEU A O 1
ATOM 538 N N . PHE A 1 69 ? -1.249 2.294 -15.457 1.00 74.69 69 PHE A N 1
ATOM 539 C CA . PHE A 1 69 ? -1.601 2.264 -14.037 1.00 74.69 69 PHE A CA 1
ATOM 540 C C . PHE A 1 69 ? -2.664 1.196 -13.787 1.00 74.69 69 PHE A C 1
ATOM 542 O O . PHE A 1 69 ? -3.782 1.289 -14.295 1.00 74.69 69 PHE A O 1
ATOM 549 N N . PHE A 1 70 ? -2.319 0.189 -12.988 1.00 81.25 70 PHE A N 1
ATOM 550 C CA . PHE A 1 70 ? -3.232 -0.892 -12.631 1.00 81.25 70 PHE A CA 1
ATOM 551 C C . PHE A 1 70 ? -3.744 -0.697 -11.204 1.00 81.25 70 PHE A C 1
ATOM 553 O O . PHE A 1 70 ? -2.925 -0.573 -10.288 1.00 81.25 70 PHE A O 1
ATOM 560 N N . PRO A 1 71 ? -5.070 -0.684 -10.977 1.00 84.88 71 PRO A N 1
ATOM 561 C CA . PRO A 1 71 ? -5.617 -0.574 -9.632 1.00 84.88 71 PRO A CA 1
ATOM 562 C C . PRO A 1 71 ? -5.343 -1.851 -8.827 1.00 84.88 71 PRO A C 1
ATOM 564 O O . PRO A 1 71 ? -5.475 -2.962 -9.340 1.00 84.88 71 PRO A O 1
ATOM 567 N N . ILE A 1 72 ? -5.013 -1.693 -7.545 1.00 86.44 72 ILE A N 1
ATOM 568 C CA . ILE A 1 72 ? -4.860 -2.793 -6.586 1.00 86.44 72 ILE A CA 1
ATOM 569 C C . ILE A 1 72 ? -5.752 -2.583 -5.374 1.00 86.44 72 ILE A C 1
ATOM 571 O O . ILE A 1 72 ? -5.880 -1.476 -4.848 1.00 86.44 72 ILE A O 1
ATOM 575 N N . ILE A 1 73 ? -6.345 -3.684 -4.919 1.00 91.12 73 ILE A N 1
ATOM 576 C CA . ILE A 1 73 ? -7.098 -3.761 -3.673 1.00 91.12 73 ILE A CA 1
ATOM 577 C C . ILE A 1 73 ? -6.596 -4.989 -2.923 1.00 91.12 73 ILE A C 1
ATOM 579 O O . ILE A 1 73 ? -6.619 -6.100 -3.449 1.00 91.12 73 ILE A O 1
ATOM 583 N N . LYS A 1 74 ? -6.153 -4.790 -1.684 1.00 90.25 74 LYS A N 1
ATOM 584 C CA . LYS A 1 74 ? -5.676 -5.854 -0.800 1.00 90.25 74 LYS A CA 1
ATOM 585 C C . LYS A 1 74 ? -6.337 -5.727 0.565 1.00 90.25 74 LYS A C 1
ATOM 587 O O . LYS A 1 74 ? -6.388 -4.647 1.148 1.00 90.25 74 LYS A O 1
ATOM 592 N N . ALA A 1 75 ? -6.821 -6.847 1.089 1.00 92.31 75 ALA A N 1
ATOM 593 C CA . ALA A 1 75 ? -7.364 -6.946 2.436 1.00 92.31 75 ALA A CA 1
ATOM 594 C C . ALA A 1 75 ? -6.425 -7.784 3.304 1.00 92.31 75 ALA A C 1
ATOM 596 O O . ALA A 1 75 ? -6.006 -8.869 2.909 1.00 92.31 75 ALA A O 1
ATOM 597 N N . THR A 1 76 ? -6.104 -7.289 4.496 1.00 91.88 76 THR A N 1
ATOM 598 C CA . THR A 1 76 ? -5.304 -8.008 5.492 1.00 91.88 76 THR A CA 1
ATOM 599 C C . THR A 1 76 ? -6.129 -8.180 6.757 1.00 91.88 76 THR A C 1
ATOM 601 O O . THR A 1 76 ? -6.484 -7.194 7.407 1.00 91.88 76 THR A O 1
ATOM 604 N N . VAL A 1 77 ? -6.426 -9.427 7.114 1.00 93.75 77 VAL A N 1
ATOM 605 C CA . VAL A 1 77 ? -7.085 -9.760 8.382 1.00 93.75 77 VAL A CA 1
ATOM 606 C C . VAL A 1 77 ? -6.040 -9.731 9.493 1.00 93.75 77 VAL A C 1
ATOM 608 O O . VAL A 1 77 ? -5.012 -10.398 9.404 1.00 93.75 77 VAL A O 1
ATOM 611 N N . MET A 1 78 ? -6.295 -8.944 10.534 1.00 86.12 78 MET A N 1
ATOM 612 C CA . MET A 1 78 ? -5.453 -8.886 11.724 1.00 86.12 78 MET A CA 1
ATOM 613 C C . MET A 1 78 ? -6.025 -9.851 12.761 1.00 86.12 78 MET A C 1
ATOM 615 O O . MET A 1 78 ? -7.084 -9.596 13.335 1.00 86.12 78 MET A O 1
ATOM 619 N N . LEU A 1 79 ? -5.337 -10.972 12.974 1.00 83.19 79 LEU A N 1
ATOM 620 C CA . LEU A 1 79 ? -5.637 -11.887 14.072 1.00 83.19 79 LEU A CA 1
ATOM 621 C C . LEU A 1 79 ? -5.013 -11.327 15.361 1.00 83.19 79 LEU A C 1
ATOM 623 O O . LEU A 1 79 ? -3.910 -10.780 15.319 1.00 83.19 79 LEU A O 1
ATOM 627 N N . LYS A 1 80 ? -5.767 -11.392 16.463 1.00 64.31 80 LYS A N 1
ATOM 628 C CA . LYS A 1 80 ? -5.323 -10.968 17.800 1.00 64.31 80 LYS A CA 1
ATOM 629 C C . LYS A 1 80 ? -4.284 -11.916 18.379 1.00 64.31 80 LYS A C 1
ATOM 631 O O . LYS A 1 80 ? -4.416 -13.133 18.125 1.00 64.31 80 LYS A O 1
#

Radius of gyration: 15.35 Å; Cα contacts (8 Å, |Δi|>4): 163; chains: 1; bounding box: 30×25×42 Å

Foldseek 3Di:
DDKDKDWDPPDPFKIKIKMWAFDPDPPCPDPDPWRWTKIWIFMWGDDPFKIKTWTWMDIDTPPCPDPDTGIDIDMDGDDD